Protein AF-A0A5C3LEG4-F1 (afdb_monomer_lite)

Organism: NCBI:txid68775

Structure (mmCIF, N/CA/C/O backbone):
data_AF-A0A5C3LEG4-F1
#
_entry.id   AF-A0A5C3LEG4-F1
#
loop_
_atom_site.group_PDB
_atom_site.id
_atom_site.type_symbol
_atom_site.label_atom_id
_atom_site.label_alt_id
_atom_site.label_comp_id
_atom_site.label_asym_id
_atom_site.label_entity_id
_atom_site.label_seq_id
_atom_site.pdbx_PDB_ins_code
_atom_site.Cartn_x
_atom_site.Cartn_y
_atom_site.Cartn_z
_atom_site.occupancy
_atom_site.B_iso_or_equiv
_atom_site.auth_seq_id
_atom_site.auth_comp_id
_atom_site.auth_asym_id
_atom_site.auth_atom_id
_atom_site.pdbx_PDB_model_num
ATOM 1 N N . VAL A 1 1 ? -0.114 11.912 11.182 1.00 78.38 1 VAL A N 1
ATOM 2 C CA . VAL A 1 1 ? -0.193 12.689 9.921 1.00 78.38 1 VAL A CA 1
ATOM 3 C C . VAL A 1 1 ? 0.586 11.918 8.864 1.00 78.38 1 VAL A C 1
ATOM 5 O O . VAL A 1 1 ? 1.629 11.381 9.214 1.00 78.38 1 VAL A O 1
ATOM 8 N N . ALA A 1 2 ? 0.071 11.798 7.638 1.00 89.56 2 ALA A N 1
ATOM 9 C CA . ALA A 1 2 ? 0.708 11.072 6.535 1.00 89.56 2 ALA A CA 1
ATOM 10 C C . ALA A 1 2 ? 1.363 12.078 5.565 1.00 89.56 2 ALA A C 1
ATOM 12 O O . ALA A 1 2 ? 0.745 12.515 4.601 1.00 89.56 2 ALA A O 1
ATOM 13 N N . THR A 1 3 ? 2.577 12.518 5.897 1.00 92.62 3 THR A N 1
ATOM 14 C CA . THR A 1 3 ? 3.398 13.467 5.118 1.00 92.62 3 THR A CA 1
ATOM 15 C C . THR A 1 3 ? 4.551 12.750 4.423 1.00 92.62 3 THR A C 1
ATOM 17 O O . THR A 1 3 ? 4.703 11.537 4.568 1.00 92.62 3 THR A O 1
ATOM 20 N N . ASP A 1 4 ? 5.379 13.509 3.698 1.00 92.88 4 ASP A N 1
ATOM 21 C CA . ASP A 1 4 ? 6.627 13.025 3.093 1.00 92.88 4 ASP A CA 1
ATOM 22 C C . ASP A 1 4 ? 6.374 11.978 2.001 1.00 92.88 4 ASP A C 1
ATOM 24 O O . ASP A 1 4 ? 7.029 10.935 1.932 1.00 92.88 4 ASP A O 1
ATOM 28 N N . PHE A 1 5 ? 5.353 12.252 1.190 1.00 95.81 5 PHE A N 1
ATOM 29 C CA . PHE A 1 5 ? 5.128 11.610 -0.097 1.00 95.81 5 PHE A CA 1
ATOM 30 C C . PHE A 1 5 ? 5.698 12.499 -1.206 1.00 95.81 5 PHE A C 1
ATOM 32 O O . PHE A 1 5 ? 5.697 13.726 -1.071 1.00 95.81 5 PHE A O 1
ATOM 39 N N . ILE A 1 6 ? 6.175 11.883 -2.283 1.00 96.19 6 ILE A N 1
ATOM 40 C CA . ILE A 1 6 ? 6.577 12.583 -3.507 1.00 96.19 6 ILE A CA 1
ATOM 41 C C . ILE A 1 6 ? 5.356 12.715 -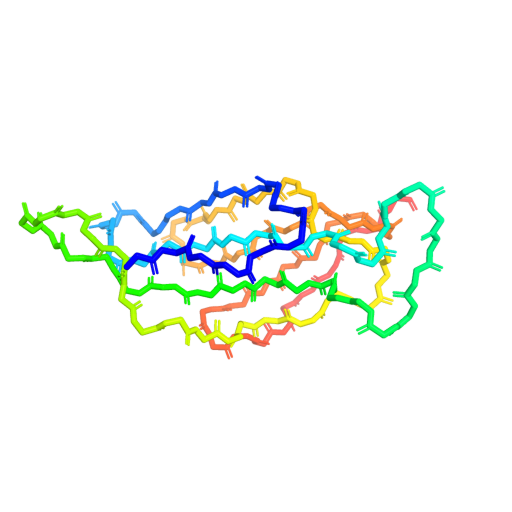4.412 1.00 96.19 6 ILE A C 1
ATOM 43 O O . ILE A 1 6 ? 4.988 13.828 -4.781 1.00 96.19 6 ILE A O 1
ATOM 47 N N . GLU A 1 7 ? 4.707 11.592 -4.714 1.00 96.19 7 GLU A N 1
ATOM 48 C CA . GLU A 1 7 ? 3.501 11.537 -5.533 1.00 96.19 7 GLU A CA 1
ATOM 49 C C . GLU A 1 7 ? 2.586 10.421 -4.992 1.00 96.19 7 GLU A C 1
ATOM 51 O O . GLU A 1 7 ? 2.701 9.264 -5.393 1.00 96.19 7 GLU A O 1
ATOM 56 N N . PRO A 1 8 ? 1.724 10.713 -3.998 1.00 96.62 8 PRO A N 1
ATOM 57 C CA . PRO A 1 8 ? 0.768 9.731 -3.504 1.00 96.62 8 PRO A CA 1
ATOM 58 C C . PRO A 1 8 ? -0.364 9.545 -4.519 1.00 96.62 8 PRO A C 1
ATOM 60 O O . PRO A 1 8 ? -0.833 10.520 -5.108 1.00 96.62 8 PRO A O 1
ATOM 63 N N . ASN A 1 9 ? -0.841 8.312 -4.675 1.00 95.94 9 ASN A N 1
ATOM 64 C CA . ASN A 1 9 ? -1.897 7.983 -5.629 1.00 95.94 9 ASN A CA 1
ATOM 65 C C . ASN A 1 9 ? -3.058 7.222 -4.959 1.00 95.94 9 ASN A C 1
ATOM 67 O O . ASN A 1 9 ? -3.905 7.847 -4.316 1.00 95.94 9 ASN A O 1
ATOM 71 N N . GLY A 1 10 ? -3.107 5.889 -5.051 1.00 97.06 10 GLY A N 1
ATOM 72 C CA . GLY A 1 10 ? -4.193 5.095 -4.477 1.00 97.06 10 GLY A CA 1
ATOM 73 C C . GLY A 1 10 ? -4.223 5.090 -2.947 1.00 97.06 10 GLY A C 1
ATOM 74 O O . GLY A 1 10 ? -3.184 5.070 -2.285 1.00 97.06 10 GLY A O 1
ATOM 75 N N . ILE A 1 11 ? -5.431 5.038 -2.379 1.00 98.25 11 ILE A N 1
ATOM 76 C CA . ILE A 1 11 ? -5.678 4.839 -0.946 1.00 98.25 11 ILE A CA 1
ATOM 77 C C . ILE A 1 11 ? -6.777 3.795 -0.732 1.00 98.25 11 ILE A C 1
ATOM 79 O O . ILE A 1 11 ? -7.797 3.811 -1.418 1.00 98.25 11 ILE A O 1
ATOM 83 N N . ALA A 1 12 ? -6.587 2.908 0.241 1.00 98.44 12 ALA A N 1
ATOM 84 C CA . ALA A 1 12 ? -7.590 1.930 0.651 1.00 98.44 12 ALA A CA 1
ATOM 85 C C . ALA A 1 12 ? -7.536 1.689 2.165 1.00 98.44 12 ALA A C 1
ATOM 87 O O . ALA A 1 12 ? -6.526 1.967 2.808 1.00 98.44 12 ALA A O 1
ATOM 88 N N . PHE A 1 13 ? -8.619 1.169 2.738 1.00 98.44 13 PHE A N 1
ATOM 89 C CA . PHE A 1 13 ? -8.731 0.897 4.171 1.00 98.44 13 PHE A CA 1
ATOM 90 C C . PHE A 1 13 ? -9.158 -0.546 4.406 1.00 98.44 13 PHE A C 1
ATOM 92 O O . PHE A 1 13 ? -9.858 -1.129 3.578 1.00 98.44 13 PHE A O 1
ATOM 99 N N . THR A 1 14 ? -8.785 -1.101 5.557 1.00 98.12 14 THR A N 1
ATOM 100 C CA . THR A 1 14 ? -9.431 -2.316 6.064 1.00 98.12 14 THR A CA 1
ATOM 101 C C . THR A 1 14 ? -10.914 -2.062 6.321 1.00 98.12 14 THR A C 1
ATOM 103 O O . THR A 1 14 ? -11.327 -0.930 6.579 1.00 98.12 14 THR A O 1
ATOM 106 N N . GLU A 1 15 ? -11.727 -3.119 6.284 1.00 96.31 15 GLU A N 1
ATOM 107 C CA . GLU A 1 15 ? -13.182 -3.025 6.481 1.00 96.31 15 GLU A CA 1
ATOM 108 C C . GLU A 1 15 ? -13.558 -2.362 7.817 1.00 96.31 15 GLU A C 1
ATOM 110 O O . GLU A 1 15 ? -14.508 -1.586 7.898 1.00 96.31 15 GLU A O 1
ATOM 115 N N . ASP A 1 16 ? -12.769 -2.609 8.864 1.00 96.38 16 ASP A N 1
ATOM 116 C CA . ASP A 1 16 ? -12.961 -2.019 10.189 1.00 96.38 16 ASP A CA 1
ATOM 117 C C . ASP A 1 16 ? -12.373 -0.601 10.344 1.00 96.38 16 ASP A C 1
ATOM 119 O O . ASP A 1 16 ? -12.452 -0.008 11.430 1.00 96.38 16 ASP A O 1
ATOM 123 N N . GLY A 1 17 ? -11.762 -0.078 9.276 1.00 97.19 17 GLY A N 1
ATOM 124 C CA . GLY A 1 17 ? -11.156 1.244 9.187 1.00 97.19 17 GLY A CA 1
ATOM 125 C C . GLY A 1 17 ? -9.929 1.450 10.075 1.00 97.19 17 GLY A C 1
ATOM 126 O O . GLY A 1 17 ? -9.588 2.599 10.341 1.00 97.19 17 GLY A O 1
ATOM 127 N N . THR A 1 18 ? -9.294 0.389 10.589 1.00 97.56 18 THR A N 1
ATOM 128 C CA . THR A 1 18 ? -8.142 0.514 11.506 1.00 97.56 18 THR A CA 1
ATOM 129 C C . THR A 1 18 ? -6.800 0.640 10.817 1.00 97.56 18 THR A C 1
ATOM 131 O O . THR A 1 18 ? -5.862 1.137 11.440 1.00 97.56 18 THR A O 1
ATOM 134 N N . THR A 1 19 ? -6.698 0.226 9.557 1.00 98.44 19 THR A N 1
ATOM 135 C CA . THR A 1 19 ? -5.480 0.364 8.763 1.00 98.44 19 THR A CA 1
ATOM 136 C C . THR A 1 19 ? -5.802 1.061 7.451 1.00 98.44 19 THR A C 1
ATOM 138 O O . THR A 1 19 ? -6.789 0.733 6.796 1.00 98.44 19 THR A O 1
ATOM 141 N N . ALA A 1 20 ? -4.961 2.020 7.072 1.00 98.44 20 ALA A N 1
ATOM 142 C CA . ALA A 1 20 ? -4.981 2.656 5.763 1.00 98.44 20 ALA A CA 1
ATOM 143 C C . ALA A 1 20 ? -3.722 2.275 4.984 1.00 98.44 20 ALA A C 1
ATOM 145 O O . ALA A 1 20 ? -2.624 2.262 5.543 1.00 98.44 20 ALA A O 1
ATOM 146 N N . TYR A 1 21 ? -3.878 2.028 3.690 1.00 98.62 21 TYR A N 1
ATOM 147 C CA . TYR A 1 21 ? -2.796 1.778 2.749 1.00 98.62 21 TYR A CA 1
ATOM 148 C C . TYR A 1 21 ? -2.741 2.914 1.737 1.00 98.62 21 TYR A C 1
ATOM 150 O O . TYR A 1 21 ? -3.784 3.312 1.225 1.00 98.62 21 TYR A O 1
ATOM 158 N N . ILE A 1 22 ? -1.548 3.433 1.452 1.00 98.56 22 ILE A N 1
ATOM 159 C CA . ILE A 1 22 ? -1.326 4.493 0.460 1.00 98.56 22 ILE A CA 1
ATOM 160 C C . ILE A 1 22 ? -0.239 4.044 -0.517 1.00 98.56 22 ILE A C 1
ATOM 162 O O . ILE A 1 22 ? 0.843 3.633 -0.089 1.00 98.56 22 ILE A O 1
ATOM 166 N N . GLY A 1 23 ? -0.525 4.151 -1.814 1.00 98.25 23 GLY A N 1
ATOM 167 C CA . GLY A 1 23 ? 0.435 3.963 -2.896 1.00 98.25 23 GLY A CA 1
ATOM 168 C C . GLY A 1 23 ? 1.252 5.233 -3.117 1.00 98.25 23 GLY A C 1
ATOM 169 O O . GLY A 1 23 ? 0.700 6.316 -3.288 1.00 98.25 23 GLY A O 1
ATOM 170 N N . GLU A 1 24 ? 2.571 5.100 -3.086 1.00 97.50 24 GLU A N 1
ATOM 171 C CA . GLU A 1 24 ? 3.532 6.144 -3.426 1.00 97.50 24 GLU A CA 1
ATOM 172 C C . GLU A 1 24 ? 4.166 5.812 -4.779 1.00 97.50 24 GLU A C 1
ATOM 174 O O . GLU A 1 24 ? 4.750 4.734 -4.951 1.00 97.50 24 GLU A O 1
ATOM 179 N N . THR A 1 25 ? 4.058 6.750 -5.718 1.00 97.62 25 THR A N 1
ATOM 180 C CA . THR A 1 25 ? 4.398 6.555 -7.130 1.00 97.62 25 THR A CA 1
ATOM 181 C C . THR A 1 25 ? 5.566 7.416 -7.600 1.00 97.62 25 THR A C 1
ATOM 183 O O . THR A 1 25 ? 5.820 7.481 -8.800 1.00 97.62 25 THR A O 1
ATOM 186 N N . GLY A 1 26 ? 6.322 8.036 -6.690 1.00 97.12 26 GLY A N 1
ATOM 187 C CA . GLY A 1 26 ? 7.433 8.937 -7.004 1.00 97.12 26 GLY A CA 1
ATOM 188 C C . GLY A 1 26 ? 8.539 8.350 -7.892 1.00 97.12 26 GLY A C 1
ATOM 189 O O . GLY A 1 26 ? 9.346 9.107 -8.435 1.00 97.12 26 GLY A O 1
ATOM 190 N N . PHE A 1 27 ? 8.608 7.025 -8.062 1.00 96.31 27 PHE A N 1
ATOM 191 C CA . PHE A 1 27 ? 9.411 6.370 -9.098 1.00 96.31 27 PHE A CA 1
ATOM 192 C C . PHE A 1 27 ? 9.071 6.893 -10.498 1.00 96.31 27 PHE A C 1
ATOM 194 O O . PHE A 1 27 ? 9.989 7.127 -11.281 1.00 96.31 27 PHE A O 1
ATOM 201 N N . LEU A 1 28 ? 7.788 7.102 -10.810 1.00 94.00 28 LEU A N 1
ATOM 202 C CA . LEU A 1 28 ? 7.287 7.437 -12.143 1.00 94.00 28 LEU A CA 1
ATOM 203 C C . LEU A 1 28 ? 6.574 8.799 -12.162 1.00 94.00 28 LEU A C 1
ATOM 205 O O . LEU A 1 28 ? 5.387 8.882 -12.455 1.00 94.00 28 LEU A O 1
ATOM 209 N N . THR A 1 29 ? 7.336 9.862 -11.882 1.00 89.50 29 THR A N 1
ATOM 210 C CA . THR A 1 29 ? 6.909 11.255 -12.126 1.00 89.50 29 THR A CA 1
ATOM 211 C C . THR A 1 29 ? 7.090 11.609 -13.624 1.00 89.50 29 THR A C 1
ATOM 213 O O . THR A 1 29 ? 6.894 10.770 -14.503 1.00 89.50 29 THR A O 1
ATOM 216 N N . ALA A 1 30 ? 7.546 12.821 -13.971 1.00 89.25 30 ALA A N 1
ATOM 217 C CA . ALA A 1 30 ? 7.861 13.208 -15.353 1.00 89.25 30 ALA A CA 1
ATOM 218 C C . ALA A 1 30 ? 8.949 12.334 -16.015 1.00 89.25 30 ALA A C 1
ATOM 220 O O . ALA A 1 30 ?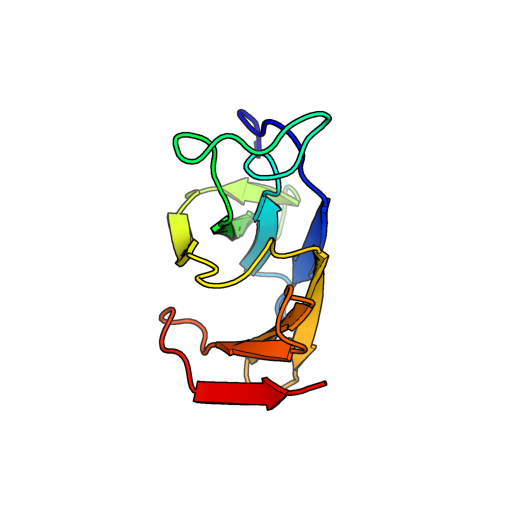 8.931 12.126 -17.229 1.00 89.25 30 ALA A O 1
ATOM 221 N N . THR A 1 31 ? 9.906 11.832 -15.231 1.00 91.00 31 THR A N 1
ATOM 222 C CA . THR A 1 31 ? 10.954 10.906 -15.685 1.00 91.00 31 THR A CA 1
ATOM 223 C C . THR A 1 31 ? 11.184 9.829 -14.631 1.00 91.00 31 THR A C 1
ATOM 225 O O . THR A 1 31 ? 11.263 10.187 -13.451 1.00 91.00 31 THR A O 1
ATOM 228 N N . PRO A 1 32 ? 11.362 8.549 -15.015 1.00 93.31 32 PRO A N 1
ATOM 229 C CA . PRO A 1 32 ? 11.637 7.493 -14.052 1.00 93.31 32 PRO A CA 1
ATOM 230 C C . PRO A 1 32 ? 12.879 7.786 -13.198 1.00 93.31 32 PRO A C 1
ATOM 232 O O . PRO A 1 32 ? 13.954 8.050 -13.740 1.00 93.31 32 PRO A O 1
ATOM 235 N N . ASN A 1 33 ? 12.750 7.688 -11.875 1.00 94.69 33 ASN A N 1
ATOM 236 C CA . ASN A 1 33 ? 13.868 7.758 -10.938 1.00 94.69 33 ASN A CA 1
ATOM 237 C C . ASN A 1 33 ? 13.911 6.501 -10.063 1.00 94.69 33 ASN A C 1
ATOM 239 O O . ASN A 1 33 ? 13.105 6.337 -9.155 1.00 94.69 33 ASN A O 1
ATOM 243 N N . GLN A 1 34 ? 14.906 5.644 -10.286 1.00 90.31 34 GLN A N 1
ATOM 244 C CA . GLN A 1 34 ? 15.068 4.379 -9.558 1.00 90.31 34 GLN A CA 1
ATOM 245 C C . GLN A 1 34 ? 15.412 4.550 -8.070 1.00 90.31 34 GLN A C 1
ATOM 247 O O . GLN A 1 34 ? 15.331 3.582 -7.319 1.00 90.31 34 GLN A O 1
ATOM 252 N N . THR A 1 35 ? 15.807 5.749 -7.630 1.00 93.31 35 THR A N 1
ATOM 253 C CA . THR A 1 35 ? 16.001 6.039 -6.199 1.00 93.31 35 THR A CA 1
ATOM 254 C C . THR A 1 35 ? 14.730 6.545 -5.521 1.00 93.31 35 THR A C 1
ATOM 256 O O . THR A 1 35 ? 14.689 6.629 -4.293 1.00 93.31 35 THR A O 1
ATOM 259 N N . SER A 1 36 ? 13.697 6.873 -6.301 1.00 95.75 36 SER A N 1
ATOM 260 C CA . SER A 1 36 ? 12.391 7.266 -5.791 1.00 95.75 36 SER A CA 1
ATOM 261 C C . SER A 1 36 ? 11.509 6.037 -5.503 1.00 95.75 36 SER A C 1
ATOM 263 O O . SER A 1 36 ? 11.672 4.986 -6.122 1.00 95.75 36 SER A O 1
ATOM 265 N N . PRO A 1 37 ? 10.560 6.153 -4.563 1.00 96.62 37 PRO A N 1
ATOM 266 C CA . PRO A 1 37 ? 9.688 5.063 -4.137 1.00 96.62 37 PRO A CA 1
ATOM 267 C C . PRO A 1 37 ? 8.679 4.605 -5.204 1.00 96.62 37 PRO A C 1
ATOM 269 O O . PRO A 1 37 ? 8.034 5.410 -5.868 1.00 96.62 37 PRO A O 1
ATOM 272 N N . ALA A 1 38 ? 8.487 3.289 -5.275 1.00 97.56 38 ALA A N 1
ATOM 273 C CA . ALA A 1 38 ? 7.334 2.608 -5.863 1.00 97.56 38 ALA A CA 1
ATOM 274 C C . ALA A 1 38 ? 6.779 1.677 -4.777 1.00 97.56 38 ALA A C 1
ATOM 276 O O . ALA A 1 38 ? 7.103 0.490 -4.717 1.00 97.56 38 ALA A O 1
ATOM 277 N N . THR A 1 39 ? 6.071 2.248 -3.804 1.00 98.12 39 THR A N 1
ATOM 278 C CA . THR A 1 39 ? 5.897 1.616 -2.486 1.00 98.12 39 THR A CA 1
ATOM 279 C C . THR A 1 39 ? 4.462 1.732 -2.006 1.00 98.12 39 THR A C 1
ATOM 281 O O . THR A 1 39 ? 3.855 2.792 -2.108 1.00 98.12 39 THR A O 1
ATOM 284 N N . ILE A 1 40 ? 3.935 0.663 -1.412 1.00 98.69 40 ILE A N 1
ATOM 285 C CA . ILE A 1 40 ? 2.703 0.723 -0.627 1.00 98.69 40 ILE A CA 1
ATOM 286 C C . ILE A 1 40 ? 3.094 0.913 0.838 1.00 98.69 40 ILE A C 1
ATOM 288 O O . ILE A 1 40 ? 3.809 0.089 1.417 1.00 98.69 40 ILE A O 1
ATOM 292 N N . PHE A 1 41 ? 2.625 1.997 1.447 1.00 98.50 41 PHE A N 1
ATOM 293 C CA . PHE A 1 41 ? 2.760 2.247 2.879 1.00 98.50 41 PHE A CA 1
ATOM 294 C C . PHE A 1 41 ? 1.478 1.869 3.611 1.00 98.50 41 PHE A C 1
ATOM 296 O O . PHE A 1 41 ? 0.389 2.138 3.115 1.00 98.50 41 PHE A O 1
ATOM 303 N N . ALA A 1 42 ? 1.610 1.320 4.814 1.00 98.50 42 ALA A N 1
ATOM 304 C CA . ALA A 1 42 ? 0.513 1.111 5.749 1.00 98.50 42 ALA A CA 1
ATOM 305 C C . ALA A 1 42 ? 0.595 2.102 6.920 1.00 98.50 42 ALA A C 1
ATOM 307 O O . ALA A 1 42 ? 1.681 2.517 7.340 1.00 98.50 42 ALA A O 1
ATOM 308 N N . PHE A 1 43 ? -0.567 2.452 7.459 1.00 98.62 43 PHE A N 1
ATOM 309 C CA . PHE A 1 43 ? -0.742 3.330 8.610 1.00 98.62 43 PHE A CA 1
ATOM 310 C C . PHE A 1 43 ? -1.814 2.763 9.524 1.00 98.62 43 PHE A C 1
ATOM 312 O O . PHE A 1 43 ? -2.846 2.296 9.049 1.00 98.62 43 PHE A O 1
ATOM 319 N N . ASP A 1 44 ? -1.619 2.907 10.828 1.00 98.44 44 ASP A N 1
ATOM 320 C CA . ASP A 1 44 ? -2.705 2.697 11.781 1.00 98.44 44 ASP A CA 1
ATOM 321 C C . ASP A 1 44 ? -3.608 3.935 11.777 1.00 98.44 44 ASP A C 1
ATOM 323 O O . ASP A 1 44 ? -3.122 5.071 11.752 1.00 98.44 44 ASP A O 1
ATOM 327 N N . VAL A 1 45 ? -4.918 3.733 11.846 1.00 98.38 45 VAL A N 1
ATOM 328 C CA . VAL A 1 45 ? -5.919 4.802 11.880 1.00 98.38 45 VAL A CA 1
ATOM 329 C C . VAL A 1 45 ? -6.525 4.870 13.274 1.00 98.38 45 VAL A C 1
ATOM 331 O O . VAL A 1 45 ? -7.131 3.927 13.786 1.00 98.38 45 VAL A O 1
ATOM 334 N N . ASP A 1 46 ? -6.373 6.021 13.916 1.00 97.38 46 ASP A N 1
ATOM 335 C CA . ASP A 1 46 ? -6.990 6.265 15.211 1.00 97.38 46 ASP A CA 1
ATOM 336 C C . ASP A 1 46 ? -8.515 6.402 15.070 1.00 97.38 46 ASP A C 1
ATOM 338 O O . ASP A 1 46 ? -8.998 7.392 14.527 1.00 97.38 46 ASP A O 1
ATOM 342 N N . LYS A 1 47 ? -9.294 5.452 15.605 1.00 95.88 47 LYS A N 1
ATOM 343 C CA . LYS A 1 47 ? -10.765 5.434 15.444 1.00 95.88 47 LYS A CA 1
ATOM 344 C C . LYS A 1 47 ? -11.478 6.709 15.913 1.00 95.88 47 LYS A C 1
ATOM 346 O O . LYS A 1 47 ? -12.563 7.012 15.422 1.00 95.88 47 LYS A O 1
ATOM 351 N N . LYS A 1 48 ? -10.909 7.459 16.864 1.00 96.12 48 LYS A N 1
ATOM 352 C CA . LYS A 1 48 ? -11.549 8.658 17.427 1.00 96.12 48 LYS A CA 1
ATOM 353 C C . LYS A 1 48 ? -11.195 9.919 16.646 1.00 96.12 48 LYS A C 1
ATOM 355 O O . LYS A 1 48 ? -12.066 10.729 16.355 1.00 96.12 48 LYS A O 1
ATOM 360 N N . THR A 1 49 ? -9.912 10.104 16.368 1.00 96.69 49 THR A N 1
ATOM 361 C CA . THR A 1 49 ? -9.369 11.325 15.754 1.00 96.69 49 THR A CA 1
ATOM 362 C C . THR A 1 49 ? -9.203 11.208 14.245 1.00 96.69 49 THR A C 1
ATOM 364 O O . THR A 1 49 ? -8.959 12.217 13.594 1.00 96.69 49 THR A O 1
ATOM 367 N N . GLN A 1 50 ? -9.310 9.992 13.700 1.00 95.00 50 GLN A N 1
ATOM 368 C CA . GLN A 1 50 ? -9.057 9.646 12.298 1.00 95.00 50 GLN A CA 1
ATOM 369 C C . GLN A 1 50 ? -7.624 9.968 11.841 1.00 95.00 50 GLN A C 1
ATOM 371 O O . GLN A 1 50 ? -7.319 10.009 10.652 1.00 95.00 50 GLN A O 1
ATOM 376 N N . MET A 1 51 ? -6.707 10.187 12.789 1.00 97.12 51 MET A N 1
ATOM 377 C CA . MET A 1 51 ? -5.311 10.450 12.471 1.00 97.12 51 MET A CA 1
ATOM 378 C C . MET A 1 51 ? -4.574 9.177 12.077 1.00 97.12 51 MET A C 1
ATOM 380 O O . MET A 1 51 ? -4.662 8.157 12.760 1.00 97.12 51 MET A O 1
ATOM 384 N N . PHE A 1 52 ? -3.741 9.307 11.048 1.00 98.00 52 PHE A N 1
ATOM 385 C CA . PHE A 1 52 ? -2.837 8.255 10.600 1.00 98.00 52 PHE A CA 1
ATOM 386 C C . PHE A 1 52 ? -1.588 8.245 11.483 1.00 98.00 52 PHE A C 1
ATOM 388 O O . PHE A 1 52 ? -0.997 9.306 11.750 1.00 98.00 52 PHE A O 1
ATOM 395 N N . LYS A 1 53 ? -1.191 7.054 11.921 1.00 97.69 53 LYS A N 1
ATOM 396 C CA . LYS A 1 53 ? -0.088 6.773 12.844 1.00 97.69 53 LYS A CA 1
ATOM 397 C C . LYS A 1 53 ? 0.786 5.648 12.281 1.00 97.69 53 LYS A C 1
ATOM 399 O O . LYS A 1 53 ? 0.372 4.936 11.374 1.00 97.69 53 LYS A O 1
ATOM 404 N N . ASN A 1 54 ? 1.990 5.495 12.833 1.00 97.19 54 ASN A N 1
ATOM 405 C CA . ASN A 1 54 ? 2.854 4.327 12.617 1.00 97.19 54 ASN A CA 1
ATOM 406 C C . ASN A 1 54 ? 3.056 3.949 11.134 1.00 97.19 54 ASN A C 1
ATOM 408 O O . ASN A 1 54 ? 2.811 2.807 10.740 1.00 97.19 54 ASN A O 1
ATOM 412 N N . ARG A 1 55 ? 3.499 4.922 10.318 1.00 97.69 55 ARG A N 1
ATOM 413 C CA . ARG A 1 55 ? 3.867 4.693 8.910 1.00 97.69 55 ARG A CA 1
ATOM 414 C C . ARG A 1 55 ? 4.854 3.531 8.826 1.00 97.69 55 ARG A C 1
ATOM 416 O O . ARG A 1 55 ? 5.902 3.571 9.469 1.00 97.69 55 ARG A O 1
ATOM 423 N N . ARG A 1 56 ? 4.545 2.544 7.993 1.00 97.75 56 ARG A N 1
ATOM 424 C CA . ARG A 1 56 ? 5.420 1.400 7.714 1.00 97.75 56 ARG A CA 1
ATOM 425 C C . ARG A 1 56 ? 5.328 1.004 6.250 1.00 97.75 56 ARG A C 1
ATOM 427 O O . ARG A 1 56 ? 4.306 1.236 5.610 1.00 97.75 56 ARG A O 1
ATOM 434 N N . VAL A 1 57 ? 6.400 0.435 5.718 1.00 98.06 57 VAL A N 1
ATOM 435 C CA . VAL A 1 57 ? 6.370 -0.177 4.387 1.00 98.06 57 VAL A CA 1
ATOM 436 C C . VAL A 1 57 ? 5.563 -1.467 4.480 1.00 98.06 57 VAL A C 1
ATOM 438 O O . VAL A 1 57 ? 5.809 -2.266 5.380 1.00 98.06 57 VAL A O 1
ATOM 441 N N . LEU A 1 58 ? 4.614 -1.649 3.564 1.00 98.50 58 LEU A N 1
ATOM 442 C CA . LEU A 1 58 ? 3.967 -2.938 3.331 1.00 98.50 58 LEU A CA 1
ATOM 443 C C . LEU A 1 58 ? 4.713 -3.698 2.231 1.00 98.50 58 LEU A C 1
ATOM 445 O O . LEU A 1 58 ? 5.148 -4.822 2.444 1.00 98.50 58 LEU A O 1
ATOM 449 N N . ALA A 1 59 ? 4.868 -3.072 1.062 1.00 98.06 59 ALA A N 1
ATOM 450 C CA . ALA A 1 59 ? 5.435 -3.718 -0.115 1.00 98.06 59 ALA A CA 1
ATOM 451 C C . ALA A 1 59 ? 6.137 -2.716 -1.039 1.00 98.06 59 ALA A C 1
ATOM 453 O O . ALA A 1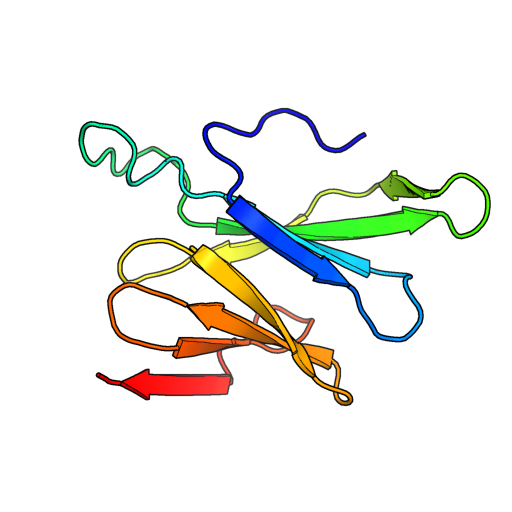 59 ? 5.758 -1.544 -1.115 1.00 98.06 59 ALA A O 1
ATOM 454 N N . TYR A 1 60 ? 7.131 -3.208 -1.776 1.00 96.94 60 TYR A N 1
ATOM 455 C CA . TYR A 1 60 ? 7.723 -2.523 -2.923 1.00 96.94 60 TYR A CA 1
ATOM 456 C C . TYR A 1 60 ? 7.177 -3.142 -4.207 1.00 96.94 60 TYR A C 1
ATOM 458 O O . TYR A 1 60 ? 7.133 -4.366 -4.327 1.00 96.94 60 TYR A O 1
ATOM 466 N N . ILE A 1 61 ? 6.784 -2.301 -5.160 1.00 96.81 61 ILE A N 1
ATOM 467 C CA . ILE A 1 61 ? 6.345 -2.745 -6.478 1.00 96.81 61 ILE A CA 1
ATOM 468 C C . ILE A 1 61 ? 7.576 -2.987 -7.345 1.00 96.81 61 ILE A C 1
ATOM 470 O O . ILE A 1 61 ? 8.415 -2.107 -7.519 1.00 96.81 61 ILE A O 1
ATOM 474 N N . ASP A 1 62 ? 7.682 -4.199 -7.879 1.00 94.06 62 ASP A N 1
ATOM 475 C CA . ASP A 1 62 ? 8.802 -4.618 -8.724 1.00 94.06 62 ASP A CA 1
ATOM 476 C C . ASP A 1 62 ? 8.635 -4.205 -10.196 1.00 94.06 62 ASP A C 1
ATOM 478 O O . ASP A 1 62 ? 9.627 -4.103 -10.915 1.00 94.06 62 ASP A O 1
ATOM 482 N N . THR A 1 63 ? 7.402 -3.936 -10.643 1.00 95.88 63 THR A N 1
ATOM 483 C CA . THR A 1 63 ? 7.098 -3.511 -12.016 1.00 95.88 63 THR A CA 1
ATOM 484 C C . THR A 1 63 ? 6.180 -2.291 -12.037 1.00 95.88 63 THR A C 1
ATOM 486 O O . THR A 1 63 ? 4.982 -2.385 -11.773 1.00 95.88 63 THR A O 1
ATOM 489 N N . GLY A 1 64 ? 6.734 -1.132 -12.400 1.00 95.88 64 GLY A N 1
ATOM 490 C CA . GLY A 1 64 ? 5.992 0.127 -12.479 1.00 95.88 64 GLY A CA 1
ATOM 491 C C . GLY A 1 64 ? 5.795 0.783 -11.111 1.00 95.88 64 GLY A C 1
ATOM 492 O O . GLY A 1 64 ? 6.757 0.992 -10.379 1.00 95.88 64 GLY A O 1
ATOM 493 N N . ILE A 1 65 ? 4.553 1.147 -10.799 1.00 97.75 65 ILE A N 1
ATOM 494 C CA . ILE A 1 65 ? 4.149 1.868 -9.583 1.00 97.75 65 ILE A CA 1
ATOM 495 C C . ILE A 1 65 ? 2.850 1.279 -9.023 1.00 97.75 65 ILE A C 1
ATOM 497 O O . ILE A 1 65 ? 2.102 0.687 -9.796 1.00 97.75 65 ILE A O 1
ATOM 501 N N . PRO A 1 66 ? 2.545 1.462 -7.726 1.00 97.75 66 PRO A N 1
ATOM 502 C CA . PRO A 1 66 ? 1.218 1.180 -7.191 1.00 97.75 66 PRO A CA 1
ATOM 503 C C . PRO A 1 66 ? 0.271 2.350 -7.499 1.00 97.75 66 PRO A C 1
ATOM 505 O O . PRO A 1 66 ? 0.310 3.368 -6.812 1.00 97.75 66 PRO A O 1
ATOM 508 N N . ASP A 1 67 ? -0.563 2.212 -8.527 1.00 95.88 67 ASP A N 1
ATOM 509 C CA . ASP A 1 67 ? -1.545 3.233 -8.915 1.00 95.88 67 ASP A CA 1
ATOM 510 C C . ASP A 1 67 ? -2.797 3.139 -8.015 1.00 95.88 67 ASP A C 1
ATOM 512 O O . ASP A 1 67 ? -2.776 3.570 -6.860 1.00 95.88 67 ASP A O 1
ATOM 516 N N . GLY A 1 68 ? -3.870 2.498 -8.488 1.00 97.81 68 GLY A N 1
ATOM 517 C CA . GLY A 1 68 ? -5.067 2.234 -7.691 1.00 97.81 68 GLY A CA 1
ATOM 518 C C . GLY A 1 68 ? -4.862 1.122 -6.659 1.00 97.81 68 GLY A C 1
ATOM 519 O O . GLY A 1 68 ? -4.227 0.107 -6.954 1.00 97.81 68 GLY A O 1
ATOM 520 N N . LEU A 1 69 ? -5.456 1.293 -5.472 1.00 98.62 69 LEU A N 1
ATOM 521 C CA . LEU A 1 69 ? -5.467 0.300 -4.393 1.00 98.62 69 LEU A CA 1
ATOM 522 C C . LEU A 1 69 ? -6.891 -0.159 -4.053 1.00 98.62 69 LEU A C 1
ATOM 524 O O . LEU A 1 69 ? -7.831 0.634 -4.075 1.00 98.62 69 LEU A O 1
ATOM 528 N N . LEU A 1 70 ? -7.030 -1.428 -3.670 1.00 98.38 70 LEU A N 1
ATOM 529 C CA . LEU A 1 70 ? -8.257 -2.007 -3.116 1.00 98.38 70 LEU A CA 1
ATOM 530 C C . LEU A 1 70 ? -7.912 -3.027 -2.025 1.00 98.38 70 LEU A C 1
ATOM 532 O O . LEU A 1 70 ? -6.917 -3.735 -2.134 1.00 98.38 70 LEU A O 1
ATOM 536 N N . VAL A 1 71 ? -8.744 -3.118 -0.988 1.00 98.75 71 VAL A N 1
ATOM 537 C CA . VAL A 1 71 ? -8.644 -4.147 0.057 1.00 98.75 71 VAL A CA 1
ATOM 538 C C . VAL A 1 71 ? -9.889 -5.026 -0.007 1.00 98.75 71 VAL A C 1
ATOM 540 O O . VAL A 1 71 ? -11.003 -4.505 -0.059 1.00 98.75 71 VAL A O 1
ATOM 543 N N . ASP A 1 72 ? -9.714 -6.348 -0.038 1.00 98.12 72 ASP A N 1
ATOM 544 C CA . ASP A 1 72 ? -10.837 -7.291 0.008 1.00 98.12 72 ASP A CA 1
ATOM 545 C C . ASP A 1 72 ? -11.278 -7.624 1.447 1.00 98.12 72 ASP A C 1
ATOM 547 O O . ASP A 1 72 ? -10.644 -7.246 2.431 1.00 98.12 72 ASP A O 1
ATOM 551 N N . THR A 1 73 ? -12.371 -8.380 1.585 1.00 96.56 73 THR A N 1
ATOM 552 C CA . THR A 1 73 ? -12.937 -8.771 2.893 1.00 96.56 73 THR A CA 1
ATOM 553 C C . THR A 1 73 ? -12.060 -9.745 3.687 1.00 96.56 73 THR A C 1
ATOM 555 O O . THR A 1 73 ? -12.405 -10.114 4.806 1.00 96.56 73 THR A O 1
ATOM 558 N N . LYS A 1 74 ? -10.959 -10.236 3.108 1.00 96.94 74 LYS A N 1
ATOM 559 C CA . LYS A 1 74 ? -9.961 -11.060 3.803 1.00 96.94 74 LYS A CA 1
ATOM 560 C C . LYS A 1 74 ? -8.728 -10.246 4.200 1.00 96.94 74 LYS A C 1
ATOM 562 O O . LYS A 1 74 ? -7.806 -10.820 4.768 1.00 96.94 74 LYS A O 1
ATOM 567 N N . GLY A 1 75 ? -8.712 -8.943 3.913 1.00 97.62 75 GLY A N 1
ATOM 568 C CA . GLY A 1 75 ? -7.580 -8.064 4.183 1.00 97.62 75 GLY A CA 1
ATOM 569 C C . GLY A 1 75 ? -6.478 -8.127 3.126 1.00 97.62 75 GLY A C 1
ATOM 570 O O . GLY A 1 75 ? -5.410 -7.573 3.365 1.00 97.62 75 GLY A O 1
ATOM 571 N N . ASN A 1 76 ? -6.703 -8.765 1.969 1.00 98.69 76 ASN A N 1
ATOM 572 C CA . ASN A 1 76 ? -5.704 -8.749 0.900 1.00 98.69 76 ASN A CA 1
ATOM 573 C C . ASN A 1 76 ? -5.730 -7.403 0.174 1.00 98.69 76 ASN A C 1
ATOM 575 O O . ASN A 1 76 ? -6.800 -6.863 -0.111 1.00 98.69 76 ASN A O 1
ATOM 579 N N . ILE A 1 77 ? -4.547 -6.905 -0.170 1.00 98.75 77 ILE A N 1
ATOM 580 C CA . ILE A 1 77 ? -4.315 -5.616 -0.807 1.00 98.75 77 ILE A CA 1
ATOM 581 C C . ILE A 1 77 ? -4.002 -5.848 -2.282 1.00 98.75 77 ILE A C 1
ATOM 583 O O . ILE A 1 77 ? -3.021 -6.505 -2.624 1.00 98.75 77 ILE A O 1
ATOM 587 N N . TYR A 1 78 ? -4.826 -5.280 -3.151 1.00 98.69 78 TYR A N 1
ATOM 588 C CA . TYR A 1 78 ? -4.682 -5.305 -4.600 1.00 98.69 78 TYR A CA 1
ATOM 589 C C . TYR A 1 78 ? -4.129 -3.959 -5.043 1.00 98.69 78 TYR A C 1
ATOM 591 O O . TYR A 1 78 ? -4.672 -2.919 -4.666 1.00 98.69 78 TYR A O 1
ATOM 599 N N . ALA A 1 79 ? -3.081 -3.986 -5.856 1.00 98.56 79 ALA A N 1
ATOM 600 C CA . ALA A 1 79 ? -2.504 -2.798 -6.464 1.00 98.56 79 ALA A CA 1
ATOM 601 C C . ALA A 1 79 ? -2.452 -2.954 -7.981 1.00 98.56 79 ALA A C 1
ATOM 603 O O . ALA A 1 79 ? -1.982 -3.978 -8.484 1.00 98.56 79 ALA A O 1
ATOM 604 N N . GLY A 1 80 ? -2.929 -1.936 -8.698 1.00 98.25 80 GLY A N 1
ATOM 605 C CA . GLY A 1 80 ? -2.649 -1.790 -10.122 1.00 98.25 80 GLY A CA 1
ATOM 606 C C . GLY A 1 80 ? -1.179 -1.429 -10.315 1.00 98.25 80 GLY A C 1
ATOM 607 O O . GLY A 1 80 ? -0.727 -0.416 -9.785 1.00 98.25 80 GLY A O 1
ATOM 608 N N . CYS A 1 81 ? -0.458 -2.265 -11.053 1.00 97.81 81 CYS A N 1
ATOM 609 C CA . CYS A 1 81 ? 0.975 -2.181 -11.309 1.00 97.81 81 CYS A CA 1
ATOM 610 C C . CYS A 1 81 ? 1.261 -2.247 -12.816 1.00 97.81 81 CYS A C 1
ATOM 612 O O . CYS A 1 81 ? 0.378 -2.513 -13.633 1.00 97.81 81 CYS A O 1
ATOM 614 N N . GLY A 1 82 ? 2.519 -2.030 -13.205 1.00 96.69 82 GLY A N 1
ATOM 615 C CA . GLY A 1 82 ? 2.912 -2.018 -14.617 1.00 96.69 82 GLY A CA 1
ATOM 616 C C . GLY A 1 82 ? 2.734 -3.363 -15.333 1.00 96.69 82 GLY A C 1
ATOM 617 O O . GLY A 1 82 ? 2.582 -3.380 -16.550 1.00 96.69 82 GLY A O 1
ATOM 618 N N . ASP A 1 83 ? 2.738 -4.474 -14.593 1.00 97.25 83 ASP A N 1
ATOM 619 C CA . ASP A 1 83 ? 2.527 -5.834 -15.102 1.00 97.25 83 ASP A CA 1
ATOM 620 C C . ASP A 1 83 ? 1.086 -6.344 -14.940 1.00 97.25 83 ASP A C 1
ATOM 622 O O . ASP A 1 83 ? 0.815 -7.494 -15.278 1.00 97.25 83 ASP A O 1
ATOM 626 N N . GLY A 1 84 ? 0.159 -5.516 -14.448 1.00 98.25 84 GLY A N 1
ATOM 627 C CA . GLY A 1 84 ? -1.234 -5.889 -14.201 1.00 98.25 84 GLY A CA 1
ATOM 628 C C . GLY A 1 84 ? -1.644 -5.620 -12.756 1.00 98.25 84 GLY A C 1
ATOM 629 O O . GLY A 1 84 ? -1.554 -4.488 -12.296 1.00 98.25 84 GLY A O 1
ATOM 630 N N . VAL A 1 85 ? -2.130 -6.629 -12.028 1.00 98.44 85 VAL A N 1
ATOM 631 C CA . VAL A 1 85 ? -2.541 -6.480 -10.619 1.00 98.44 85 VAL A CA 1
ATOM 632 C C . VAL A 1 85 ? -1.707 -7.379 -9.722 1.00 98.44 85 VAL A C 1
ATOM 634 O O . VAL A 1 85 ? -1.675 -8.593 -9.920 1.00 98.44 85 VAL A O 1
ATOM 637 N N . GLN A 1 86 ? -1.085 -6.799 -8.699 1.00 98.50 86 GLN A N 1
ATOM 638 C CA . GLN A 1 86 ? -0.356 -7.541 -7.670 1.00 98.50 86 GLN A CA 1
ATOM 639 C C . GLN A 1 86 ? -1.187 -7.619 -6.389 1.00 98.50 86 GLN A C 1
ATOM 641 O O . GLN A 1 86 ? -1.800 -6.6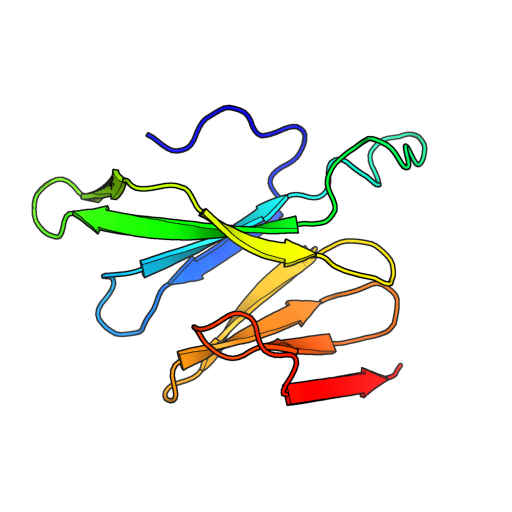27 -5.988 1.00 98.50 86 GLN A O 1
ATOM 646 N N . VAL A 1 87 ? -1.213 -8.794 -5.755 1.00 98.69 87 VAL A N 1
ATOM 647 C CA . VAL A 1 87 ? -2.005 -9.057 -4.545 1.00 98.69 87 VAL A CA 1
ATOM 648 C C . VAL A 1 87 ? -1.092 -9.413 -3.384 1.00 98.69 87 VAL A C 1
ATOM 650 O O . VAL A 1 87 ? -0.306 -10.355 -3.479 1.00 98.69 87 VAL A O 1
ATOM 653 N N . TRP A 1 88 ? -1.240 -8.702 -2.276 1.00 98.69 88 TRP A N 1
ATOM 654 C CA . TRP A 1 88 ? -0.436 -8.849 -1.066 1.00 98.69 88 TRP A CA 1
ATOM 655 C C . TRP A 1 88 ? -1.331 -9.174 0.132 1.00 98.69 88 TRP A C 1
ATOM 657 O O . TRP A 1 88 ? -2.479 -8.734 0.167 1.00 98.69 88 TRP A O 1
ATOM 667 N N . ASN A 1 89 ? -0.833 -9.917 1.122 1.00 98.38 89 ASN A N 1
ATOM 668 C CA . ASN A 1 89 ? -1.486 -9.970 2.436 1.00 98.38 89 ASN A CA 1
ATOM 669 C C . ASN A 1 89 ? -1.069 -8.769 3.310 1.00 98.38 89 ASN A C 1
ATOM 671 O O . ASN A 1 89 ? -0.216 -7.964 2.927 1.00 98.38 89 ASN A O 1
ATOM 675 N N . ASP A 1 90 ? -1.659 -8.659 4.496 1.00 96.62 90 ASP A N 1
ATOM 676 C CA . ASP A 1 90 ? -1.406 -7.590 5.471 1.00 96.62 90 ASP A CA 1
ATOM 677 C C . ASP A 1 90 ? 0.006 -7.611 6.088 1.00 96.62 90 ASP A C 1
ATOM 679 O O . ASP A 1 90 ? 0.471 -6.589 6.598 1.00 96.62 90 ASP A O 1
ATOM 683 N N . GLU A 1 91 ? 0.712 -8.736 5.981 1.00 97.19 91 GLU A N 1
ATOM 684 C CA . GLU A 1 91 ? 2.125 -8.889 6.346 1.00 97.19 91 GLU A CA 1
ATOM 685 C C . GLU A 1 91 ? 3.094 -8.451 5.229 1.00 97.19 91 GLU A C 1
ATOM 687 O O . GLU A 1 91 ? 4.305 -8.415 5.449 1.00 97.19 91 GLU A O 1
ATOM 692 N N . GLY A 1 92 ? 2.595 -8.117 4.032 1.00 97.62 92 GLY A N 1
ATOM 693 C CA . GLY A 1 92 ? 3.425 -7.732 2.884 1.00 97.62 92 GLY A CA 1
ATOM 694 C C . GLY A 1 92 ? 3.971 -8.916 2.077 1.00 97.62 92 GLY A C 1
ATOM 695 O O . GLY A 1 92 ? 4.911 -8.762 1.299 1.00 97.62 92 GLY A O 1
ATOM 696 N N . THR A 1 93 ? 3.387 -10.106 2.226 1.00 98.31 93 THR A N 1
ATOM 697 C CA . THR A 1 93 ? 3.693 -11.275 1.391 1.00 98.31 93 THR A CA 1
ATOM 698 C C . THR A 1 93 ? 2.943 -11.186 0.067 1.00 98.31 93 THR A C 1
ATOM 700 O O . THR A 1 93 ? 1.718 -11.057 0.059 1.00 98.31 93 THR A O 1
ATOM 703 N N . LEU A 1 94 ? 3.660 -11.307 -1.056 1.00 98.31 94 LEU A N 1
ATOM 704 C CA . LEU A 1 94 ? 3.047 -11.401 -2.382 1.00 98.31 94 LEU A CA 1
ATOM 705 C C . LEU A 1 94 ? 2.303 -12.735 -2.503 1.00 98.31 94 LEU A C 1
ATOM 707 O O . LEU A 1 94 ? 2.918 -13.801 -2.500 1.00 98.31 94 LEU A O 1
ATOM 711 N N . LEU A 1 95 ? 0.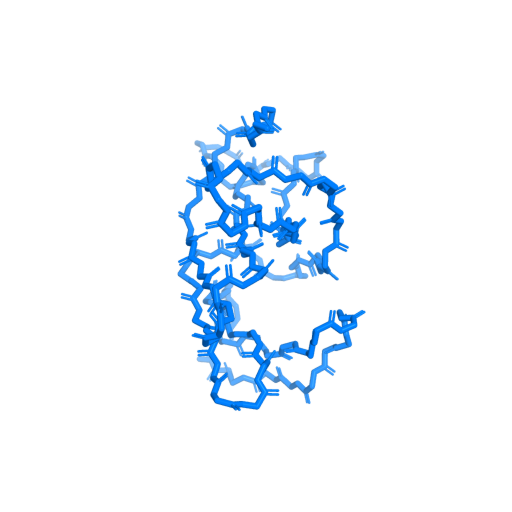983 -12.671 -2.639 1.00 98.50 95 LEU A N 1
ATOM 712 C CA . LEU A 1 95 ? 0.121 -13.838 -2.817 1.00 98.50 95 LEU A CA 1
ATOM 713 C C . LEU A 1 95 ? 0.031 -14.262 -4.284 1.00 98.50 95 LEU A C 1
ATOM 715 O O . LEU A 1 95 ? -0.116 -15.447 -4.582 1.00 98.50 95 LEU A O 1
ATOM 719 N N . GLY A 1 96 ? 0.113 -13.303 -5.207 1.00 98.19 96 GLY A N 1
ATOM 720 C CA . GLY A 1 96 ? 0.067 -13.583 -6.636 1.00 98.19 96 GLY A CA 1
ATOM 721 C C . GLY A 1 96 ? -0.055 -12.335 -7.499 1.00 98.19 96 GLY A C 1
ATOM 722 O O . GLY A 1 96 ? -0.157 -11.213 -6.999 1.00 98.19 96 GLY A O 1
ATOM 723 N N . LYS A 1 97 ? -0.047 -12.557 -8.817 1.00 98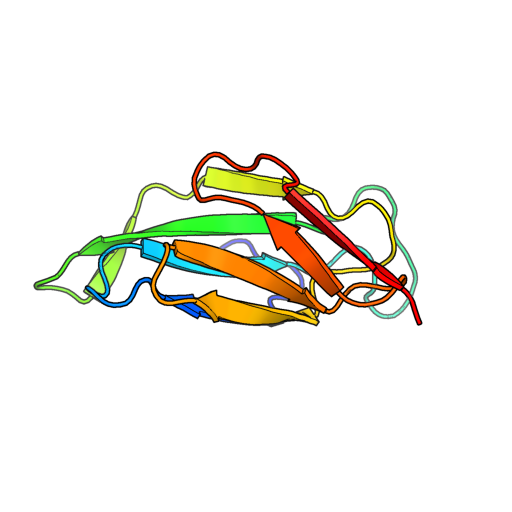.12 97 LYS A N 1
ATOM 724 C CA . LYS A 1 97 ? -0.191 -11.519 -9.839 1.00 98.12 97 LYS A CA 1
ATOM 725 C C . LYS A 1 97 ? -1.194 -11.944 -10.910 1.00 98.12 97 LYS A C 1
ATOM 727 O O . LYS A 1 97 ? -1.198 -13.103 -11.325 1.00 98.12 97 LYS A O 1
ATOM 732 N N . PHE A 1 98 ? -2.000 -10.998 -11.375 1.00 97.81 98 PHE A N 1
ATOM 733 C CA . PHE A 1 98 ? -2.817 -11.122 -12.580 1.00 97.81 98 PHE A CA 1
ATOM 734 C C . PHE A 1 98 ? -2.157 -10.300 -13.684 1.00 97.81 98 PHE A C 1
ATOM 736 O O . PHE A 1 98 ? -2.108 -9.077 -13.574 1.00 97.81 98 PHE A O 1
ATOM 743 N N . PHE A 1 99 ? -1.636 -10.968 -14.711 1.00 96.12 99 PHE A N 1
ATOM 744 C CA . PHE A 1 99 ? -0.916 -10.311 -15.802 1.00 96.12 99 PHE A CA 1
ATOM 745 C C . PHE A 1 99 ? -1.859 -9.757 -16.873 1.00 96.12 99 PHE A C 1
ATOM 747 O O . PHE A 1 99 ? -2.922 -10.336 -17.120 1.00 96.12 99 PHE A O 1
ATOM 754 N N . ILE A 1 100 ? -1.438 -8.663 -17.511 1.00 87.81 100 ILE A N 1
ATOM 755 C CA . ILE A 1 100 ? -2.043 -8.101 -18.731 1.00 87.81 100 ILE A CA 1
ATOM 756 C C . ILE A 1 100 ? -1.237 -8.449 -19.982 1.00 87.81 100 ILE A C 1
ATOM 758 O O . ILE A 1 100 ? -0.010 -8.664 -19.861 1.00 87.81 100 ILE A O 1
#

Foldseek 3Di:
DDDDAPDKAAWEAAPVRQKIKIWGQQCDDVDGDPVHAQFIWMFGADPPPRDTHDIDTLEGAPAHHFHYWYADNQRWIWGQGNQGIWIAHSNNHTPDGDGD

Secondary structure (DSSP, 8-state):
-----SSEEEEEE-TTSSEEEEEE-TTBSSSB-TTS--EEEEEEE-TTT--EEEEEEEEE-SSS---SEEE-TT--EEEEETTEEEEE-TT--EEEEEE-

Sequence (100 aa):
VATDFIEPNGIAFTEDGTTAYIGETGFLTATPNQTSPATIFAFDVDKKTQMFKNRRVLAYIDTGIPDGLLVDTKGNIYAGCGDGVQVWNDEGTLLGKFFI

pLDDT: mean 96.62, std 2.94, range [78.38, 98.75]

Radius of gyration: 13.05 Å; chains: 1; bounding box: 29×27×36 Å

InterPro domains:
  IPR011042 Six-bladed beta-propeller, TolB-like [G3DSA:2.120.10.30] (1-100)
  IPR013658 SMP-30/Gluconolactonase/LRE-like region [PF08450] (3-96)
  IPR052988 Oryzine biosynthesis lactonohydrolase [PTHR47064] (1-99)